Protein AF-A0A497KLF9-F1 (afdb_monomer_lite)

Sequence (111 aa):
MSTEINNLFKTFKELENLLNKAKDKAGKASDLAEELSGEFDQEISTDMEAIQEKLRSILDDLDSSYEEARTLWDDELVMEKSLEDGLDDEENYKTDNERIQDEIEEKEAKS

Secondary structure (DSSP, 8-state):
--HHHHHHHHHHHHHHHHHHHHHHHHHHHHHHHHTT-TTHHHHHHHHHHHHHHHHHHHHHHHHHHHHHHHHHHHHHHHHHHHHHHHHHHHHHHHHHHHHHHHHHHHHHHT-

Structure (mmCIF, N/CA/C/O backbone):
data_AF-A0A497KLF9-F1
#
_entry.id   AF-A0A497KLF9-F1
#
loop_
_atom_site.group_PDB
_atom_site.id
_atom_site.type_symbol
_atom_site.label_atom_id
_atom_site.label_alt_id
_atom_site.label_comp_id
_atom_site.label_asym_id
_atom_site.label_entity_id
_atom_site.label_seq_id
_atom_site.pdbx_PDB_ins_code
_atom_site.Cartn_x
_atom_site.Cartn_y
_atom_site.Cartn_z
_atom_site.occupancy
_atom_site.B_iso_or_equiv
_atom_site.auth_seq_id
_atom_site.auth_comp_id
_atom_site.auth_asym_id
_atom_site.auth_atom_id
_atom_site.pdbx_PDB_model_num
ATOM 1 N N . MET A 1 1 ? 3.385 -5.015 -21.200 1.00 56.69 1 MET A N 1
ATOM 2 C CA . MET A 1 1 ? 2.940 -4.605 -19.847 1.00 56.69 1 MET A CA 1
ATOM 3 C C . MET A 1 1 ? 2.340 -5.809 -19.126 1.00 56.69 1 MET A C 1
ATOM 5 O O . MET A 1 1 ? 1.344 -6.346 -19.604 1.00 56.69 1 MET A O 1
ATOM 9 N N . SER A 1 2 ? 2.962 -6.284 -18.041 1.00 71.56 2 SER A N 1
ATOM 10 C CA . SER A 1 2 ? 2.504 -7.502 -17.361 1.00 71.56 2 SER A CA 1
ATOM 11 C C . SER A 1 2 ? 1.186 -7.256 -16.610 1.00 71.56 2 SER A C 1
ATOM 13 O O . SER A 1 2 ? 1.075 -6.371 -15.760 1.00 71.56 2 SER A O 1
ATOM 15 N N . THR A 1 3 ? 0.174 -8.072 -16.906 1.00 80.19 3 THR A N 1
ATOM 16 C CA . THR A 1 3 ? -1.085 -8.181 -16.151 1.00 80.19 3 THR A CA 1
ATOM 17 C C . THR A 1 3 ? -0.845 -8.353 -14.644 1.00 80.19 3 THR A C 1
ATOM 19 O O . THR A 1 3 ? -1.680 -7.948 -13.837 1.00 80.19 3 THR A O 1
ATOM 22 N N . GLU A 1 4 ? 0.298 -8.917 -14.251 1.00 74.62 4 GLU A N 1
ATOM 23 C CA . GLU A 1 4 ? 0.653 -9.203 -12.861 1.00 74.62 4 GLU A CA 1
ATOM 24 C C . GLU A 1 4 ? 0.944 -7.924 -12.067 1.00 74.62 4 GLU A C 1
ATOM 26 O O . GLU A 1 4 ? 0.455 -7.795 -10.948 1.00 74.62 4 GLU A O 1
ATOM 31 N N . ILE A 1 5 ? 1.625 -6.935 -12.658 1.00 73.12 5 ILE A N 1
ATOM 32 C CA . ILE A 1 5 ? 1.935 -5.649 -12.001 1.00 73.12 5 ILE A CA 1
ATOM 33 C C . ILE A 1 5 ? 0.653 -4.840 -11.763 1.00 73.12 5 ILE A C 1
ATOM 35 O O . ILE A 1 5 ? 0.411 -4.315 -10.677 1.00 73.12 5 ILE A O 1
ATOM 39 N N . ASN A 1 6 ? -0.239 -4.803 -12.755 1.00 77.56 6 ASN A N 1
ATOM 40 C CA . ASN A 1 6 ? -1.539 -4.147 -12.604 1.00 77.56 6 ASN A CA 1
ATOM 41 C C . ASN A 1 6 ? -2.428 -4.835 -11.557 1.00 77.56 6 ASN A C 1
ATOM 43 O O . ASN A 1 6 ? -3.210 -4.171 -10.874 1.00 77.56 6 ASN A O 1
ATOM 47 N N . ASN A 1 7 ? -2.329 -6.160 -11.430 1.00 82.12 7 ASN A N 1
ATOM 48 C CA . ASN A 1 7 ? -3.030 -6.896 -10.383 1.00 82.12 7 ASN A CA 1
ATOM 49 C C . ASN A 1 7 ? -2.425 -6.617 -9.003 1.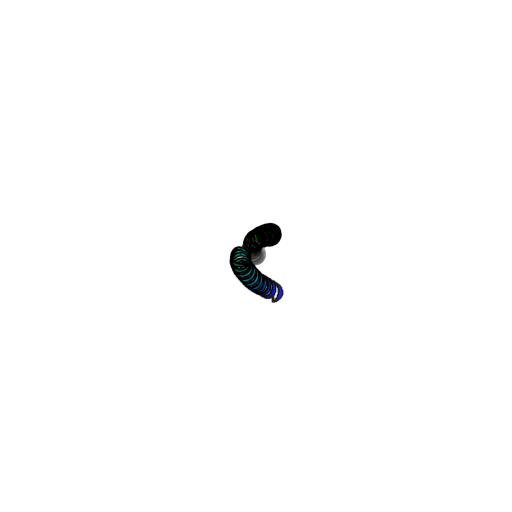00 82.12 7 ASN A C 1
ATOM 51 O O . ASN A 1 7 ? -3.187 -6.425 -8.061 1.00 82.12 7 ASN A O 1
ATOM 55 N N . LEU A 1 8 ? -1.099 -6.496 -8.896 1.00 81.50 8 LEU A N 1
ATOM 56 C CA . LEU A 1 8 ? -0.411 -6.146 -7.653 1.00 81.50 8 LEU A CA 1
ATOM 57 C C . LEU A 1 8 ? -0.889 -4.796 -7.099 1.00 81.50 8 LEU A C 1
ATOM 59 O O . LEU A 1 8 ? -1.329 -4.723 -5.953 1.00 81.50 8 LEU A O 1
ATOM 63 N N . PHE A 1 9 ? -0.911 -3.745 -7.926 1.00 83.94 9 PHE A N 1
ATOM 64 C CA . PHE A 1 9 ? -1.390 -2.426 -7.497 1.00 83.94 9 PHE A CA 1
ATOM 65 C C . PHE A 1 9 ? -2.874 -2.422 -7.102 1.00 83.94 9 PHE A C 1
ATOM 67 O O . PHE A 1 9 ? -3.265 -1.746 -6.148 1.00 83.94 9 PHE A O 1
ATOM 74 N N . LYS A 1 10 ? -3.716 -3.204 -7.792 1.00 88.75 10 LYS A N 1
ATOM 75 C CA . LYS A 1 10 ? -5.121 -3.385 -7.392 1.00 88.75 10 LYS A CA 1
ATOM 76 C C . LYS A 1 10 ? -5.234 -4.071 -6.034 1.00 88.75 10 LYS A C 1
ATOM 78 O O . LYS A 1 10 ? -6.009 -3.611 -5.202 1.00 88.75 10 LYS A O 1
ATOM 83 N N . THR A 1 11 ? -4.450 -5.120 -5.795 1.00 88.75 11 THR A N 1
ATOM 84 C CA . THR A 1 11 ? -4.430 -5.833 -4.514 1.00 88.75 11 THR A CA 1
ATOM 85 C C . THR A 1 11 ? -3.952 -4.935 -3.375 1.00 88.75 11 THR A C 1
ATOM 87 O O . THR A 1 11 ? -4.574 -4.943 -2.315 1.00 88.75 11 THR A O 1
ATOM 90 N N . PHE A 1 12 ? -2.927 -4.103 -3.584 1.00 84.94 12 PHE A N 1
ATOM 91 C CA . PHE A 1 12 ? -2.499 -3.128 -2.573 1.00 84.94 12 PHE A CA 1
ATOM 92 C C . PHE A 1 12 ? -3.595 -2.118 -2.242 1.00 84.94 12 PHE A C 1
ATOM 94 O O . PHE A 1 12 ? -3.902 -1.909 -1.071 1.00 84.94 12 PHE A O 1
ATOM 101 N N . LYS A 1 13 ? -4.279 -1.583 -3.254 1.00 87.00 13 LYS A N 1
ATOM 102 C CA . LYS A 1 13 ? -5.403 -0.665 -3.043 1.00 87.00 13 LYS A CA 1
ATOM 103 C C . LYS A 1 13 ? -6.585 -1.322 -2.320 1.00 87.00 13 LYS A C 1
ATOM 105 O O . LYS A 1 13 ? -7.284 -0.683 -1.532 1.00 87.00 13 LYS A O 1
ATOM 110 N N . GLU A 1 14 ? -6.863 -2.593 -2.592 1.00 91.00 14 GLU A N 1
ATOM 111 C CA . GLU A 1 14 ? -7.885 -3.349 -1.859 1.00 91.00 14 GLU A CA 1
ATOM 112 C C . GLU A 1 14 ? -7.482 -3.569 -0.396 1.00 91.00 14 GLU A C 1
ATOM 114 O O . GLU A 1 14 ? -8.312 -3.376 0.496 1.00 91.00 14 GLU A O 1
ATOM 119 N N . LEU A 1 15 ? -6.214 -3.902 -0.140 1.00 87.81 15 LEU A N 1
ATOM 120 C CA . LEU A 1 15 ? -5.670 -4.077 1.206 1.00 87.81 15 LEU A CA 1
ATOM 121 C C . LEU A 1 15 ? -5.735 -2.777 2.020 1.00 87.81 15 LEU A C 1
ATOM 123 O O . LEU A 1 15 ? -6.240 -2.791 3.142 1.00 87.81 15 LEU A O 1
ATOM 127 N N . GLU A 1 16 ? -5.324 -1.654 1.435 1.00 88.25 16 GLU A N 1
ATOM 128 C CA . GLU A 1 16 ? -5.407 -0.317 2.035 1.00 88.25 16 GLU A CA 1
ATOM 129 C C . GLU A 1 16 ? -6.851 0.015 2.459 1.00 88.25 16 GLU A C 1
ATOM 131 O O . GLU A 1 16 ? -7.124 0.419 3.591 1.00 88.25 16 GLU A O 1
ATOM 136 N N . ASN A 1 17 ? -7.825 -0.253 1.582 1.00 91.12 17 ASN A N 1
ATOM 137 C CA . ASN A 1 17 ? -9.244 -0.054 1.882 1.00 91.12 17 ASN A CA 1
ATOM 138 C C . ASN A 1 17 ? -9.747 -0.935 3.037 1.00 91.12 17 ASN A C 1
ATOM 140 O O . ASN A 1 17 ? -10.602 -0.506 3.817 1.00 91.12 17 ASN A O 1
ATOM 144 N N . LEU A 1 18 ? -9.274 -2.179 3.135 1.00 91.06 18 LEU A N 1
ATOM 145 C CA . LEU A 1 18 ? -9.639 -3.079 4.232 1.00 91.06 18 LEU A CA 1
ATOM 146 C C . LEU A 1 18 ? -9.026 -2.619 5.558 1.00 91.06 18 LEU A C 1
ATOM 148 O O . LEU A 1 18 ? -9.724 -2.624 6.573 1.00 91.06 18 LEU A O 1
ATOM 152 N N . LEU A 1 19 ? -7.770 -2.174 5.539 1.00 86.62 19 LEU A N 1
ATOM 153 C CA . LEU A 1 19 ? -7.066 -1.645 6.707 1.00 86.62 19 LEU A CA 1
ATOM 154 C C . LEU A 1 19 ? -7.714 -0.356 7.225 1.00 86.62 19 LEU A C 1
ATOM 156 O O . LEU A 1 19 ? -7.982 -0.250 8.421 1.00 86.62 19 LEU A O 1
ATOM 160 N N . ASN A 1 20 ? -8.085 0.568 6.336 1.00 84.81 20 ASN A N 1
ATOM 161 C CA . ASN A 1 20 ? -8.818 1.782 6.706 1.00 84.81 20 ASN A CA 1
ATOM 162 C C . ASN A 1 20 ? -10.172 1.459 7.365 1.00 84.81 20 ASN A C 1
ATOM 164 O O . ASN A 1 20 ? -10.498 1.986 8.428 1.00 84.81 20 ASN A O 1
ATOM 168 N N . LYS A 1 21 ? -10.934 0.503 6.817 1.00 91.00 21 LYS A N 1
ATOM 169 C CA . LYS A 1 21 ? -12.188 0.038 7.443 1.00 91.00 21 LYS A CA 1
ATOM 170 C C . LYS A 1 21 ? -11.966 -0.633 8.799 1.00 91.00 21 LYS A C 1
ATOM 172 O O . LYS A 1 21 ? -12.832 -0.538 9.671 1.00 91.00 21 LYS A O 1
ATOM 177 N N . ALA A 1 22 ? -10.864 -1.363 8.964 1.00 86.56 22 ALA A N 1
ATOM 178 C CA . ALA A 1 22 ? -10.508 -1.985 10.235 1.00 86.56 22 ALA A CA 1
ATOM 179 C C . ALA A 1 22 ? -10.166 -0.922 11.287 1.00 86.56 22 ALA A C 1
ATOM 181 O O . ALA A 1 22 ? -10.672 -1.000 12.405 1.00 86.56 22 ALA A O 1
ATOM 182 N N . LYS A 1 23 ? -9.408 0.109 10.900 1.00 83.31 23 LYS A N 1
ATOM 183 C CA . LYS A 1 23 ? -9.075 1.258 11.746 1.00 83.31 23 LYS A CA 1
ATOM 184 C C . LYS A 1 23 ? -10.326 2.002 12.215 1.00 83.31 23 LYS A C 1
ATOM 186 O O . LYS A 1 23 ? -10.476 2.231 13.410 1.00 83.31 23 LYS A O 1
ATOM 191 N N . ASP A 1 24 ? -11.274 2.273 11.317 1.00 86.50 24 ASP A N 1
ATOM 192 C CA . ASP A 1 24 ? -12.546 2.923 11.671 1.00 86.50 24 ASP A CA 1
ATOM 193 C C . ASP A 1 24 ? -13.379 2.098 12.663 1.00 86.50 24 ASP A C 1
ATOM 195 O O . ASP A 1 24 ? -14.026 2.640 13.561 1.00 86.50 24 ASP A O 1
ATOM 199 N N . LYS A 1 25 ? -13.400 0.770 12.496 1.00 86.56 25 LYS A N 1
ATOM 200 C CA . LYS A 1 25 ? -14.098 -0.129 13.426 1.00 86.56 25 LYS A CA 1
ATOM 201 C C . LYS A 1 25 ? -13.406 -0.192 14.782 1.00 86.56 25 LYS A C 1
ATOM 203 O O . LYS A 1 25 ? -14.106 -0.226 15.790 1.00 86.56 25 LYS A O 1
ATOM 208 N N . ALA A 1 26 ? -12.075 -0.196 14.801 1.00 81.00 26 ALA A N 1
ATOM 209 C CA . ALA A 1 26 ? -11.300 -0.139 16.033 1.00 81.00 26 ALA A CA 1
ATOM 210 C C . ALA A 1 26 ? -11.555 1.177 16.785 1.00 81.00 26 ALA A C 1
ATOM 212 O O . ALA A 1 26 ? -11.760 1.140 17.991 1.00 81.00 26 ALA A O 1
ATOM 213 N N . GLY A 1 27 ? -11.646 2.308 16.073 1.00 82.12 27 GLY A N 1
ATOM 214 C CA . GLY A 1 27 ? -12.050 3.604 16.636 1.00 82.12 27 GLY A CA 1
ATOM 215 C C . GLY A 1 27 ? -13.397 3.539 17.349 1.00 82.12 27 GLY A C 1
ATOM 216 O O . GLY A 1 27 ? -13.477 3.762 18.548 1.00 82.12 27 GLY A O 1
ATOM 217 N N . LYS A 1 28 ? -14.444 3.097 16.645 1.00 85.12 28 LYS A N 1
ATOM 218 C CA . LYS A 1 28 ? -15.803 3.004 17.214 1.00 85.12 28 LYS A CA 1
ATOM 219 C C . LYS A 1 28 ? -15.912 2.076 18.420 1.00 85.12 28 LYS A C 1
ATOM 221 O O . LYS A 1 28 ? -16.746 2.295 19.290 1.00 85.12 28 LYS A O 1
ATOM 226 N N . ALA A 1 29 ? -15.144 0.991 18.429 1.00 80.12 29 ALA A N 1
ATOM 227 C CA . ALA A 1 29 ? -15.137 0.063 19.549 1.00 80.12 29 ALA A CA 1
ATOM 228 C C . ALA A 1 29 ? -14.329 0.604 20.740 1.00 80.12 29 ALA A C 1
ATOM 230 O O . ALA A 1 29 ? -14.688 0.291 21.869 1.00 80.12 29 ALA A O 1
ATOM 231 N N . SER A 1 30 ? -13.323 1.452 20.499 1.00 76.62 30 SER A N 1
ATOM 232 C CA . SER A 1 30 ? -12.664 2.249 21.541 1.00 76.62 30 SER A CA 1
ATOM 233 C C . SER A 1 30 ? -13.642 3.241 22.173 1.00 76.62 30 SER A C 1
ATOM 235 O O . SER A 1 30 ? -13.797 3.243 23.388 1.00 76.62 30 SER A O 1
ATOM 237 N N . ASP A 1 31 ? -14.377 4.001 21.353 1.00 79.25 31 ASP A N 1
ATOM 238 C CA . ASP A 1 31 ? -15.373 4.974 21.829 1.00 79.25 31 ASP A CA 1
ATOM 239 C C . ASP A 1 31 ? -16.482 4.296 22.658 1.00 79.25 31 ASP A C 1
ATOM 241 O O . ASP A 1 31 ? -16.922 4.809 23.682 1.00 79.25 31 ASP A O 1
ATOM 245 N N . LEU A 1 32 ? -16.934 3.111 22.222 1.00 78.19 32 LEU A N 1
ATOM 246 C CA . LEU A 1 32 ? -17.934 2.320 22.946 1.00 78.19 32 LEU A CA 1
ATOM 247 C C . LEU A 1 32 ? -17.377 1.738 24.253 1.00 78.19 32 LEU A C 1
ATOM 249 O O . LEU A 1 32 ? -18.128 1.597 25.216 1.00 78.19 32 LEU A O 1
ATOM 253 N N . ALA A 1 33 ? -16.092 1.373 24.279 1.00 73.12 33 ALA A N 1
ATOM 254 C CA . ALA A 1 33 ? -15.430 0.931 25.499 1.00 73.12 33 ALA A CA 1
ATOM 255 C C . ALA A 1 33 ? -15.360 2.085 26.506 1.00 73.12 33 ALA A C 1
ATOM 257 O O . AL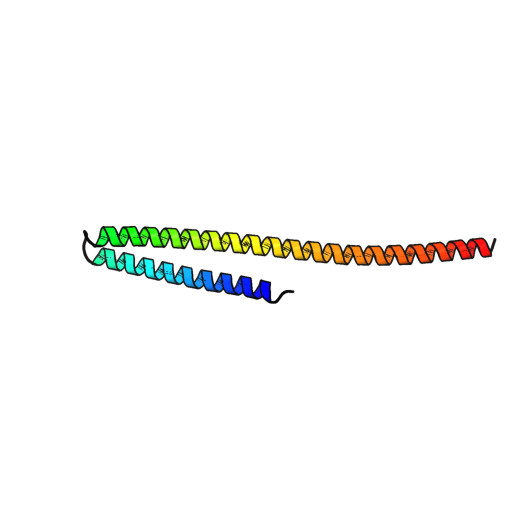A A 1 33 ? -15.804 1.897 27.625 1.00 73.12 33 ALA A O 1
ATOM 258 N N . GLU A 1 34 ? -14.957 3.297 26.107 1.00 70.38 34 GLU A N 1
ATOM 259 C CA . GLU A 1 34 ? -14.967 4.472 27.001 1.00 70.38 34 GLU A CA 1
ATOM 260 C C . GLU A 1 34 ? -16.345 4.766 27.632 1.00 70.38 34 GLU A C 1
ATOM 262 O O . GLU A 1 34 ? -16.424 5.329 28.727 1.00 70.38 34 GLU A O 1
ATOM 267 N N . GLU A 1 35 ? -17.444 4.387 26.971 1.00 73.25 35 GLU A N 1
ATOM 268 C CA . GLU A 1 35 ? -18.808 4.578 27.477 1.00 73.25 35 GLU A CA 1
ATOM 269 C C . GLU A 1 35 ? -19.226 3.529 28.544 1.00 73.25 35 GLU A C 1
ATOM 271 O O . GLU A 1 35 ? -20.193 3.762 29.277 1.00 73.25 35 GLU A O 1
ATOM 276 N N . LEU A 1 36 ? -18.529 2.384 28.673 1.00 70.56 36 LEU A N 1
ATOM 277 C CA . LEU A 1 36 ? -19.015 1.182 29.384 1.00 70.56 36 LEU A CA 1
ATOM 278 C C . LEU A 1 36 ? -18.444 0.885 30.798 1.00 70.56 36 LEU A C 1
ATOM 280 O O . LEU A 1 36 ? -19.009 0.015 31.466 1.00 70.56 36 LEU A O 1
ATOM 284 N N . SER A 1 37 ? -17.497 1.662 31.340 1.00 57.91 37 SER A N 1
ATOM 285 C CA . SER A 1 37 ? -17.012 1.756 32.747 1.00 57.91 37 SER A CA 1
ATOM 286 C C . SER A 1 37 ? -15.620 1.175 33.133 1.00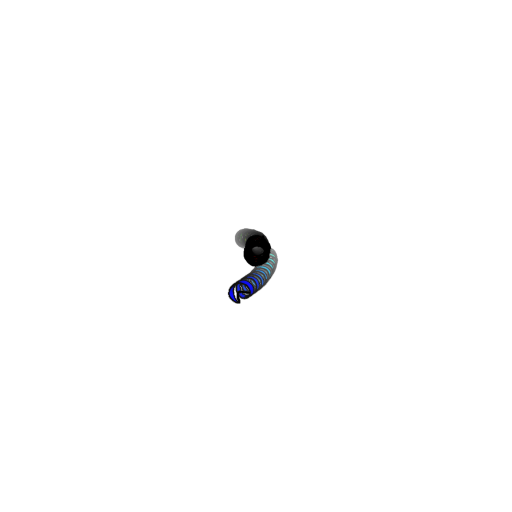 57.91 37 SER A C 1
ATOM 288 O O . SER A 1 37 ? -15.221 0.042 32.856 1.00 57.91 37 SER A O 1
ATOM 290 N N . GLY A 1 38 ? -14.904 1.996 33.920 1.00 59.75 38 GLY A N 1
ATOM 291 C CA . GLY A 1 38 ? -13.455 2.249 33.866 1.00 59.75 38 GLY A CA 1
ATOM 292 C C . GLY A 1 38 ? -12.421 1.281 34.461 1.00 59.75 38 GLY A C 1
ATOM 293 O O . GLY A 1 38 ? -11.316 1.740 34.738 1.00 59.75 38 GLY A O 1
ATOM 294 N N . GLU A 1 39 ? -12.701 -0.011 34.647 1.00 59.03 39 GLU A N 1
ATOM 295 C CA . GLU A 1 39 ? -11.635 -1.008 34.944 1.00 59.03 39 GLU A CA 1
ATOM 296 C C . GLU A 1 39 ? -11.506 -2.071 33.847 1.00 59.03 39 GLU A C 1
ATOM 298 O O . GLU A 1 39 ? -10.398 -2.481 33.513 1.00 59.03 39 GLU A O 1
ATOM 303 N N . PHE A 1 40 ? -12.621 -2.454 33.220 1.00 56.41 40 PHE A N 1
ATOM 304 C CA . PHE A 1 40 ? -12.622 -3.283 32.011 1.00 56.41 40 PHE A CA 1
ATOM 305 C C . PHE A 1 40 ? -12.270 -2.452 30.758 1.00 56.41 40 PHE A C 1
ATOM 307 O O . PHE A 1 40 ? -11.693 -2.970 29.803 1.00 56.41 40 PHE A O 1
ATOM 314 N N . ASP A 1 41 ? -12.540 -1.143 30.800 1.00 55.59 41 ASP A N 1
ATOM 315 C CA . ASP A 1 41 ? -12.252 -0.203 29.713 1.00 55.59 41 ASP A CA 1
ATOM 316 C C . ASP A 1 41 ? -10.761 0.050 29.498 1.00 55.59 41 ASP A C 1
ATOM 318 O O . ASP A 1 41 ? -10.350 0.258 28.367 1.00 55.59 41 ASP A O 1
ATOM 322 N N . GLN A 1 42 ? -9.925 0.041 30.542 1.00 62.09 42 GLN A N 1
ATOM 323 C CA . GLN A 1 42 ? -8.510 0.401 30.378 1.00 62.09 42 GLN A CA 1
ATOM 324 C C . GLN A 1 42 ? -7.728 -0.655 29.596 1.00 62.09 42 GLN A C 1
ATOM 326 O O . GLN A 1 42 ? -6.911 -0.299 28.748 1.00 62.09 42 GLN A O 1
ATOM 331 N N . GLU A 1 43 ? -7.985 -1.940 29.849 1.00 64.50 43 GLU A N 1
ATOM 332 C CA . GLU A 1 43 ? -7.324 -3.035 29.131 1.00 64.50 43 GLU A CA 1
ATOM 333 C C . GLU A 1 43 ? -7.783 -3.070 27.666 1.00 64.50 43 GLU A C 1
ATOM 335 O O . GLU A 1 43 ? -6.950 -3.076 26.762 1.00 64.50 43 GLU A O 1
ATOM 340 N N . ILE A 1 44 ? -9.095 -2.953 27.414 1.00 69.75 44 ILE A N 1
ATOM 341 C CA . ILE A 1 44 ? -9.638 -2.918 26.047 1.00 69.75 44 ILE A CA 1
ATOM 342 C C . ILE A 1 44 ? -9.226 -1.645 25.299 1.00 69.75 44 ILE A C 1
ATOM 344 O O . ILE A 1 44 ? -8.889 -1.727 24.121 1.00 69.75 44 ILE A O 1
ATOM 348 N N . SER A 1 45 ? -9.217 -0.482 25.952 1.00 69.25 45 SER A N 1
ATOM 349 C CA . SER A 1 45 ? -8.784 0.779 25.337 1.00 69.25 45 SER A CA 1
ATOM 350 C C . SER A 1 45 ? -7.304 0.725 24.976 1.00 69.25 45 SER A C 1
ATOM 352 O O . SER A 1 45 ? -6.942 1.074 23.858 1.00 69.25 45 SER A O 1
ATOM 354 N N . THR A 1 46 ? -6.452 0.207 25.867 1.00 76.50 46 THR A N 1
ATOM 355 C CA . THR A 1 46 ? -5.010 0.067 25.600 1.00 76.50 46 THR A CA 1
ATOM 356 C C . THR A 1 46 ? -4.754 -0.907 24.448 1.00 76.50 46 THR A C 1
ATOM 358 O O . THR A 1 46 ? -3.968 -0.613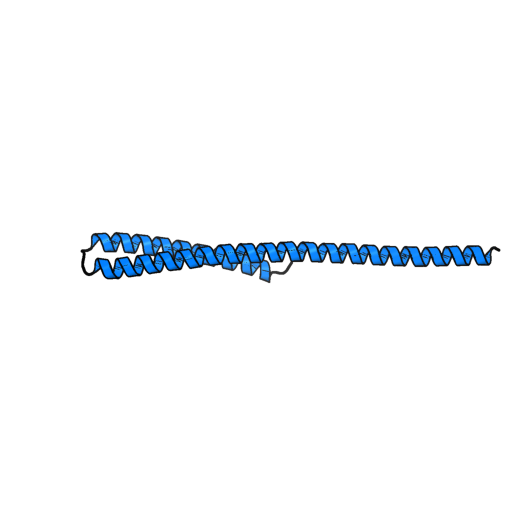 23.546 1.00 76.50 46 THR A O 1
ATOM 361 N N . ASP A 1 47 ? -5.445 -2.049 24.430 1.00 80.69 47 ASP A N 1
ATOM 362 C CA . ASP A 1 47 ? -5.330 -3.019 23.339 1.00 80.69 47 ASP A CA 1
ATOM 363 C C . ASP A 1 47 ? -5.836 -2.441 22.009 1.00 80.69 47 ASP A C 1
ATOM 365 O O . ASP A 1 47 ? -5.244 -2.688 20.954 1.00 80.69 47 ASP A O 1
ATOM 369 N N . MET A 1 48 ? -6.898 -1.632 22.039 1.00 80.75 48 MET A N 1
ATOM 370 C CA . MET A 1 48 ? -7.440 -0.982 20.847 1.00 80.75 48 MET A CA 1
ATOM 371 C C . MET A 1 48 ? -6.552 0.142 20.329 1.00 80.75 48 MET A C 1
ATOM 373 O O . MET A 1 48 ? -6.352 0.223 19.116 1.00 80.75 48 MET A O 1
ATOM 377 N N . GLU A 1 49 ? -5.965 0.954 21.203 1.00 81.44 49 GLU A N 1
ATOM 378 C CA . GLU A 1 49 ? -4.941 1.935 20.837 1.00 81.44 49 GLU A CA 1
ATOM 379 C C . GLU A 1 49 ? -3.737 1.245 20.186 1.00 81.44 49 GLU A C 1
ATOM 381 O O . GLU A 1 49 ? -3.315 1.635 19.096 1.00 81.44 49 GLU A O 1
ATOM 386 N N . ALA A 1 50 ? -3.251 0.146 20.773 1.00 85.38 50 ALA A N 1
ATOM 387 C CA . ALA A 1 50 ? -2.156 -0.639 20.208 1.00 85.38 50 ALA A CA 1
ATOM 388 C C . ALA A 1 50 ? -2.511 -1.253 18.839 1.00 85.38 50 ALA A C 1
ATOM 390 O O . ALA A 1 50 ? -1.666 -1.327 17.942 1.00 85.38 50 ALA A O 1
ATOM 391 N N . ILE A 1 51 ? -3.759 -1.694 18.643 1.00 86.31 51 ILE A N 1
ATOM 392 C CA . ILE A 1 51 ? -4.251 -2.175 17.344 1.00 86.31 51 ILE A CA 1
ATOM 393 C C . ILE A 1 51 ? -4.324 -1.030 16.331 1.00 86.31 51 ILE A C 1
ATOM 395 O O . ILE A 1 51 ? -3.912 -1.213 15.186 1.00 86.31 51 ILE A O 1
ATOM 399 N N . GLN A 1 52 ? -4.821 0.144 16.721 1.00 84.56 52 GLN A N 1
ATOM 400 C CA . GLN A 1 52 ? -4.882 1.313 15.843 1.00 84.56 52 GLN A CA 1
ATOM 401 C C . GLN A 1 52 ? -3.487 1.795 15.435 1.00 84.56 52 GLN A C 1
ATOM 403 O O . GLN A 1 52 ? -3.281 2.127 14.267 1.00 84.56 52 GLN A O 1
ATOM 408 N N . GLU A 1 53 ? -2.528 1.797 16.361 1.00 89.44 53 GLU A N 1
ATOM 409 C CA . GLU A 1 53 ? -1.137 2.157 16.089 1.00 89.44 53 GLU A CA 1
ATOM 410 C C . GLU A 1 53 ? -0.486 1.158 15.126 1.00 89.44 53 GLU A C 1
ATOM 412 O O . GLU A 1 53 ? 0.100 1.561 14.121 1.00 89.44 53 GLU A O 1
ATOM 417 N N . LYS A 1 54 ? -0.686 -0.149 15.344 1.00 89.81 54 LYS A N 1
ATOM 418 C CA . LYS A 1 54 ? -0.237 -1.187 14.402 1.00 89.81 54 LYS A CA 1
ATOM 419 C C . LYS A 1 54 ? -0.883 -1.044 13.028 1.00 89.81 54 LYS A C 1
ATOM 421 O O . LYS A 1 54 ? -0.191 -1.156 12.025 1.00 89.81 54 LYS A O 1
ATOM 426 N N . LEU A 1 55 ? -2.190 -0.787 12.962 1.00 84.88 55 LEU A N 1
ATOM 427 C CA . LEU A 1 55 ? -2.889 -0.565 11.693 1.00 84.88 55 LEU A CA 1
ATOM 428 C C . LEU A 1 55 ? -2.345 0.660 10.959 1.00 84.88 55 LEU A C 1
ATOM 430 O O . LEU A 1 55 ? -2.222 0.626 9.739 1.00 84.88 55 LEU A O 1
ATOM 434 N N . ARG A 1 56 ? -2.007 1.724 11.692 1.00 87.25 56 ARG A N 1
ATOM 435 C CA . ARG A 1 56 ? -1.380 2.916 11.124 1.00 87.25 56 ARG A CA 1
ATOM 436 C C . ARG A 1 56 ? 0.009 2.607 10.573 1.00 87.25 56 ARG A C 1
ATOM 438 O O . ARG A 1 56 ? 0.255 2.933 9.425 1.00 87.25 56 ARG A O 1
ATOM 445 N N . SER A 1 57 ? 0.849 1.907 11.334 1.00 92.56 57 SER A N 1
ATOM 446 C CA . SER A 1 57 ? 2.169 1.468 10.861 1.00 92.56 57 SER A CA 1
ATOM 447 C C . SER A 1 57 ? 2.067 0.616 9.596 1.00 92.56 57 SER A C 1
ATOM 449 O O . SER A 1 57 ? 2.808 0.842 8.654 1.00 92.56 57 SER A O 1
ATOM 451 N N . ILE A 1 58 ? 1.123 -0.330 9.544 1.00 88.38 58 ILE A N 1
ATOM 452 C CA . ILE A 1 58 ? 0.934 -1.188 8.365 1.00 88.38 58 ILE A CA 1
ATOM 453 C C . ILE A 1 58 ? 0.458 -0.374 7.153 1.00 88.38 58 ILE A C 1
ATOM 455 O O . ILE A 1 58 ? 0.853 -0.679 6.032 1.00 88.38 58 ILE A O 1
ATOM 459 N N . LEU A 1 59 ? -0.399 0.633 7.353 1.00 86.88 59 LEU A N 1
ATOM 460 C CA . LEU A 1 59 ? -0.812 1.543 6.280 1.00 86.88 59 LEU A CA 1
ATOM 461 C C . LEU A 1 59 ? 0.372 2.371 5.766 1.00 86.88 59 LEU A C 1
ATOM 463 O O . LEU A 1 59 ? 0.566 2.439 4.559 1.00 86.88 59 LEU A O 1
ATOM 467 N N . ASP A 1 60 ? 1.185 2.922 6.667 1.00 90.94 60 ASP A N 1
ATOM 468 C CA . ASP A 1 60 ? 2.370 3.704 6.302 1.00 90.94 60 ASP A CA 1
ATOM 469 C C . ASP A 1 60 ? 3.401 2.829 5.542 1.00 90.94 60 ASP A C 1
ATOM 471 O O . ASP A 1 60 ? 3.939 3.242 4.512 1.00 90.94 60 ASP A O 1
ATOM 475 N N . ASP A 1 61 ? 3.621 1.582 5.983 1.00 92.25 61 ASP A N 1
ATOM 476 C CA . ASP A 1 61 ? 4.491 0.608 5.302 1.00 92.25 61 ASP A CA 1
ATOM 477 C C . ASP A 1 61 ? 3.953 0.227 3.910 1.00 92.25 61 ASP A C 1
ATOM 479 O O . ASP A 1 61 ? 4.720 0.031 2.959 1.00 92.25 61 ASP A O 1
ATOM 483 N N . LEU A 1 62 ? 2.628 0.107 3.780 1.00 87.38 62 LEU A N 1
ATOM 484 C CA . LEU A 1 62 ? 1.965 -0.210 2.518 1.00 87.38 62 LEU A CA 1
ATOM 485 C C . LEU A 1 62 ? 2.100 0.938 1.512 1.00 87.38 62 LEU A C 1
ATOM 487 O O . LEU A 1 62 ? 2.389 0.6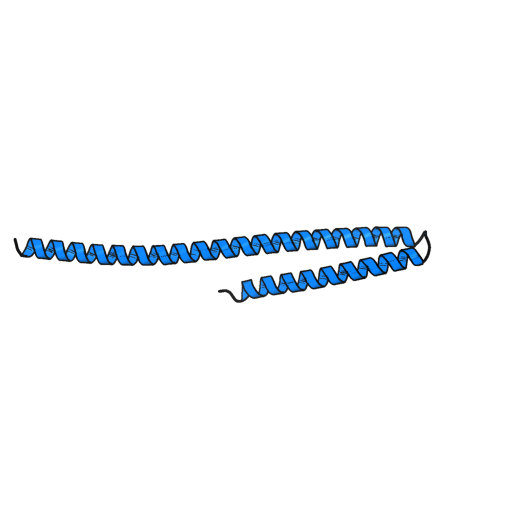74 0.344 1.00 87.38 62 LEU A O 1
ATOM 491 N N . ASP A 1 63 ? 1.948 2.184 1.962 1.00 84.50 63 ASP A N 1
ATOM 492 C CA . ASP A 1 63 ? 2.159 3.378 1.137 1.00 84.50 63 ASP A CA 1
ATOM 493 C C . ASP A 1 63 ? 3.613 3.461 0.653 1.00 84.50 63 ASP A C 1
ATOM 495 O O . ASP A 1 63 ? 3.857 3.622 -0.545 1.00 84.50 63 ASP A O 1
ATOM 499 N N . SER A 1 64 ? 4.585 3.244 1.547 1.00 89.44 64 SER A N 1
ATOM 500 C CA . SER A 1 64 ? 6.007 3.215 1.175 1.00 89.44 64 SER A CA 1
ATOM 501 C C . SER A 1 64 ? 6.305 2.112 0.154 1.00 89.44 64 SER A C 1
ATOM 503 O O . SER A 1 64 ? 6.991 2.345 -0.841 1.00 89.44 64 SER A O 1
ATOM 505 N N . SER A 1 65 ? 5.753 0.914 0.360 1.00 84.94 65 SER A N 1
ATOM 506 C CA . SER A 1 65 ? 5.922 -0.213 -0.568 1.00 84.94 65 SER A CA 1
ATOM 507 C C . SER A 1 65 ? 5.294 0.071 -1.938 1.00 84.94 65 SER A C 1
ATOM 509 O O . SER A 1 65 ? 5.825 -0.343 -2.970 1.00 84.94 65 SER A O 1
ATOM 511 N N . TYR A 1 66 ? 4.163 0.782 -1.969 1.00 86.25 66 TYR A N 1
ATOM 512 C CA . TYR A 1 66 ? 3.511 1.203 -3.206 1.00 86.25 66 TYR A CA 1
ATOM 513 C C . TYR A 1 66 ? 4.363 2.223 -3.976 1.00 86.25 66 TYR A C 1
ATOM 515 O O . TYR A 1 66 ? 4.498 2.110 -5.197 1.00 86.25 66 TYR A O 1
ATOM 523 N N . GLU A 1 67 ? 4.957 3.200 -3.287 1.00 87.44 67 GLU A N 1
ATOM 524 C CA . GLU A 1 67 ? 5.851 4.190 -3.900 1.00 87.44 67 GLU A CA 1
ATOM 525 C C . GLU A 1 67 ? 7.140 3.563 -4.449 1.00 87.44 67 GLU A C 1
ATOM 527 O O . GLU A 1 67 ? 7.550 3.885 -5.568 1.00 87.44 67 GLU A O 1
ATOM 532 N N . GLU A 1 68 ? 7.746 2.623 -3.720 1.00 86.94 68 GLU A N 1
ATOM 533 C CA . GLU A 1 68 ? 8.906 1.867 -4.207 1.00 86.94 68 GLU A CA 1
ATOM 534 C C . GLU A 1 68 ? 8.557 1.040 -5.447 1.00 86.94 68 GLU A C 1
ATOM 536 O O . GLU A 1 68 ? 9.261 1.108 -6.455 1.00 86.94 68 GLU A O 1
ATOM 541 N N . ALA A 1 69 ? 7.435 0.314 -5.419 1.00 79.31 69 ALA A N 1
ATOM 542 C CA . ALA A 1 69 ? 6.971 -0.461 -6.567 1.00 79.31 69 ALA A CA 1
ATOM 543 C C . ALA A 1 69 ? 6.708 0.428 -7.793 1.00 79.31 69 ALA A C 1
ATOM 545 O O . ALA A 1 69 ? 7.007 0.037 -8.921 1.00 79.31 69 ALA A O 1
ATOM 546 N N . ARG A 1 70 ? 6.176 1.637 -7.583 1.00 84.31 70 ARG A N 1
ATOM 547 C CA . ARG A 1 70 ? 5.980 2.619 -8.653 1.00 84.31 70 ARG A CA 1
ATOM 548 C C . ARG A 1 70 ? 7.307 3.131 -9.212 1.00 84.31 70 ARG A C 1
ATOM 550 O O . ARG A 1 70 ? 7.437 3.227 -10.425 1.00 84.31 70 ARG A O 1
ATOM 557 N N . THR A 1 71 ? 8.273 3.431 -8.350 1.00 86.69 71 THR A N 1
ATOM 558 C CA . THR A 1 71 ? 9.599 3.916 -8.767 1.00 86.69 71 THR A CA 1
ATOM 559 C C . THR A 1 71 ? 10.333 2.857 -9.584 1.00 86.69 71 THR A C 1
ATOM 561 O O . THR A 1 71 ? 10.816 3.151 -10.670 1.00 86.69 71 THR A O 1
ATOM 564 N N . LEU A 1 72 ? 10.336 1.605 -9.116 1.00 83.50 72 LEU A N 1
ATOM 565 C CA . LEU A 1 72 ? 10.924 0.483 -9.852 1.00 83.50 72 LEU A CA 1
ATOM 566 C C . LEU A 1 72 ? 10.257 0.274 -11.217 1.00 83.50 72 LEU A C 1
ATOM 568 O O . LEU A 1 72 ? 10.934 -0.063 -12.184 1.00 83.50 72 LEU A O 1
ATOM 572 N N . TRP A 1 73 ? 8.942 0.488 -11.305 1.00 84.19 73 TRP A N 1
ATOM 573 C CA . TRP A 1 73 ? 8.212 0.412 -12.568 1.00 84.19 73 TRP A CA 1
ATOM 574 C C . TRP A 1 73 ? 8.575 1.551 -13.533 1.00 84.19 73 TRP A C 1
ATOM 576 O O . TRP A 1 73 ? 8.758 1.309 -14.727 1.00 84.19 73 TRP A O 1
ATOM 586 N N . ASP A 1 74 ? 8.708 2.779 -13.029 1.00 86.00 74 ASP A N 1
ATOM 587 C CA . ASP A 1 74 ? 9.148 3.919 -13.836 1.00 86.00 74 ASP A CA 1
ATOM 588 C C . ASP A 1 74 ? 10.593 3.710 -14.341 1.00 86.00 74 ASP A C 1
ATOM 590 O O . ASP A 1 74 ? 10.877 3.967 -15.514 1.00 86.00 74 ASP A O 1
ATOM 594 N N . ASP A 1 75 ? 11.483 3.167 -13.502 1.00 86.12 75 ASP A N 1
ATOM 595 C CA . ASP A 1 75 ? 12.861 2.818 -13.875 1.00 86.12 75 ASP A CA 1
ATOM 596 C C . ASP A 1 75 ? 12.914 1.706 -14.938 1.00 86.12 75 ASP A C 1
ATOM 598 O O . ASP A 1 75 ? 13.654 1.826 -15.918 1.00 86.12 75 ASP A O 1
ATOM 602 N N . GLU A 1 76 ? 12.103 0.649 -14.797 1.00 84.06 76 GLU A N 1
ATOM 603 C CA . GLU A 1 76 ? 11.982 -0.423 -15.797 1.00 84.06 76 GLU A CA 1
ATOM 604 C C . GLU A 1 76 ? 11.571 0.145 -17.162 1.00 84.06 76 GLU A C 1
ATOM 606 O O . GLU A 1 76 ? 12.181 -0.187 -18.178 1.00 84.06 76 GLU A O 1
ATOM 611 N N . LEU A 1 77 ? 10.600 1.065 -17.191 1.00 84.12 77 LEU A N 1
ATOM 612 C CA . LEU A 1 77 ? 10.139 1.706 -18.424 1.00 84.12 77 LEU A CA 1
ATOM 613 C C . LEU A 1 77 ? 11.244 2.544 -19.092 1.00 84.12 77 LEU A C 1
ATOM 615 O O . LEU A 1 77 ? 11.350 2.582 -20.319 1.00 84.12 77 LEU A O 1
ATOM 619 N N . VAL A 1 78 ? 12.056 3.248 -18.298 1.00 86.56 78 VAL A N 1
ATOM 620 C CA . VAL A 1 78 ? 13.193 4.032 -18.808 1.00 86.56 78 VAL A CA 1
ATOM 621 C C . VAL A 1 78 ? 14.277 3.113 -19.368 1.00 86.56 78 VAL A C 1
ATOM 623 O O . VAL A 1 78 ? 14.838 3.409 -20.427 1.00 86.56 78 VAL A O 1
ATOM 626 N N . MET A 1 79 ? 14.555 1.992 -18.697 1.00 81.88 79 MET A N 1
ATOM 627 C CA . MET A 1 79 ? 15.506 0.993 -19.183 1.00 81.88 79 MET A CA 1
ATOM 628 C C . MET A 1 79 ? 15.020 0.328 -20.472 1.00 81.88 79 MET A C 1
ATOM 630 O O . MET A 1 79 ? 15.811 0.214 -21.403 1.00 81.88 79 MET A O 1
ATOM 634 N N . GLU A 1 80 ? 13.743 -0.059 -20.553 1.00 82.69 80 GLU A N 1
ATOM 635 C CA . GLU A 1 80 ? 13.142 -0.667 -21.749 1.00 82.69 80 GLU A CA 1
ATOM 636 C C . GLU A 1 80 ? 13.266 0.272 -22.956 1.00 82.69 80 GLU A C 1
ATOM 638 O O . GLU A 1 80 ? 13.778 -0.137 -23.995 1.00 82.69 80 GLU A O 1
ATOM 643 N N . LYS A 1 81 ? 12.928 1.557 -22.785 1.00 81.62 81 LYS A N 1
ATOM 644 C CA . LYS A 1 81 ? 13.094 2.569 -23.841 1.00 81.62 81 LYS A CA 1
ATOM 645 C C . LYS A 1 81 ? 14.547 2.783 -24.246 1.00 81.62 81 LYS A C 1
ATOM 647 O O . LYS A 1 81 ? 14.840 2.883 -25.426 1.00 81.62 81 LYS A O 1
ATOM 652 N N . SER A 1 82 ? 15.461 2.837 -23.278 1.00 79.75 82 SER A N 1
ATOM 653 C CA . SER A 1 82 ? 16.889 3.021 -23.572 1.00 79.75 82 SER A CA 1
ATOM 654 C C . SER A 1 82 ? 17.482 1.820 -24.319 1.00 79.75 82 SER A C 1
ATOM 656 O O . SER A 1 82 ? 18.390 1.983 -25.128 1.00 79.75 82 SER A O 1
ATOM 658 N N . LEU A 1 83 ? 16.986 0.610 -24.038 1.00 78.12 83 LEU A N 1
ATOM 659 C CA . LEU A 1 83 ? 17.337 -0.611 -24.763 1.00 78.12 83 LEU A CA 1
ATOM 660 C C . LEU A 1 83 ? 16.782 -0.605 -26.188 1.00 78.12 83 LEU A C 1
ATOM 662 O O . LEU A 1 83 ? 17.504 -0.982 -27.104 1.00 78.12 83 LEU A O 1
ATOM 666 N N . GLU A 1 84 ? 15.532 -0.180 -26.370 1.00 81.44 84 GLU A N 1
ATOM 667 C CA . GLU A 1 84 ? 14.899 -0.046 -27.686 1.00 81.44 84 GLU A CA 1
ATOM 668 C C . GLU A 1 84 ? 15.649 0.974 -28.558 1.00 81.44 84 GLU A C 1
ATOM 670 O O . GLU A 1 84 ? 16.117 0.618 -29.637 1.00 81.44 84 GLU A O 1
ATOM 675 N N . ASP A 1 85 ? 15.898 2.181 -28.037 1.00 80.50 85 ASP A N 1
ATOM 676 C CA . ASP A 1 85 ? 16.654 3.229 -28.738 1.00 80.50 85 ASP A CA 1
ATOM 677 C C . ASP A 1 85 ? 18.088 2.769 -29.085 1.00 80.50 85 ASP A C 1
ATOM 679 O O . ASP A 1 85 ? 18.595 3.033 -30.174 1.00 80.50 85 ASP A O 1
ATOM 683 N N . GLY A 1 86 ? 18.752 2.043 -28.177 1.00 69.94 86 GLY A N 1
ATOM 684 C CA . GLY A 1 86 ? 20.106 1.531 -28.404 1.00 69.94 86 GLY A CA 1
ATOM 685 C C . GLY A 1 86 ? 20.192 0.433 -29.471 1.00 69.94 86 GLY A C 1
ATOM 686 O O . GLY A 1 86 ? 21.197 0.354 -30.179 1.00 69.94 86 GLY A O 1
ATOM 687 N N . LEU A 1 87 ? 19.157 -0.403 -29.602 1.00 74.00 87 LEU A N 1
ATOM 688 C CA . LEU A 1 87 ? 19.070 -1.419 -30.658 1.00 74.00 87 LEU A CA 1
ATOM 689 C C . LEU A 1 87 ? 18.806 -0.780 -32.027 1.00 74.00 87 LEU A C 1
ATOM 691 O O . LEU A 1 87 ? 19.441 -1.174 -33.007 1.00 74.00 87 LEU A O 1
ATOM 695 N N . ASP A 1 88 ? 17.934 0.228 -32.080 1.00 73.25 88 ASP A N 1
ATOM 696 C CA . ASP A 1 88 ? 17.667 1.000 -33.298 1.00 73.25 88 ASP A CA 1
ATOM 697 C C . ASP A 1 88 ? 18.934 1.731 -33.782 1.00 73.25 88 ASP A C 1
ATOM 699 O O . ASP A 1 88 ? 19.262 1.715 -34.974 1.00 73.25 88 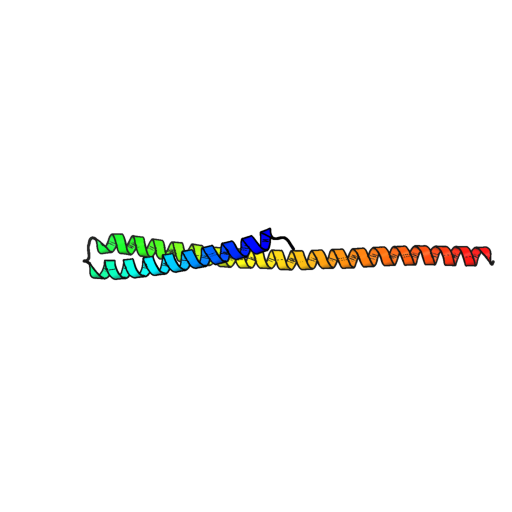ASP A O 1
ATOM 703 N N . ASP A 1 89 ? 19.701 2.328 -32.864 1.00 76.75 89 ASP A N 1
ATOM 704 C CA . ASP A 1 89 ? 20.992 2.947 -33.177 1.00 76.75 89 ASP A CA 1
ATOM 705 C C . ASP A 1 89 ? 22.007 1.916 -33.711 1.00 76.75 89 ASP A C 1
ATOM 707 O O . ASP A 1 89 ? 22.698 2.182 -34.699 1.00 76.75 89 ASP A O 1
ATOM 711 N N . GLU A 1 90 ? 22.089 0.719 -33.118 1.00 73.38 90 GLU A N 1
ATOM 712 C CA . GLU A 1 90 ? 22.994 -0.351 -33.567 1.00 73.38 90 GLU A CA 1
ATOM 713 C C . GLU A 1 90 ? 22.653 -0.859 -34.982 1.00 73.38 90 GLU A C 1
ATOM 715 O O . GLU A 1 90 ? 23.554 -1.059 -35.807 1.00 73.38 90 GLU A O 1
ATOM 720 N N . GLU A 1 91 ? 21.366 -1.010 -35.305 1.00 72.25 91 GLU A N 1
ATOM 721 C CA . GLU A 1 91 ? 20.910 -1.399 -36.645 1.00 72.25 91 GLU A CA 1
ATOM 722 C C . GLU A 1 91 ? 21.235 -0.321 -37.695 1.00 72.25 91 GLU A C 1
ATOM 724 O O . GLU A 1 91 ? 21.721 -0.630 -38.795 1.00 72.25 91 GLU A O 1
ATOM 729 N N . ASN A 1 92 ? 21.066 0.953 -37.333 1.00 73.88 92 ASN A N 1
ATOM 730 C CA . ASN A 1 92 ? 21.440 2.084 -38.180 1.00 73.88 92 ASN A CA 1
ATOM 731 C C . ASN A 1 92 ? 22.954 2.126 -38.442 1.00 73.88 92 ASN A C 1
ATOM 733 O O . ASN A 1 92 ? 23.374 2.243 -39.597 1.00 73.88 92 ASN A O 1
ATOM 737 N N . TYR A 1 93 ? 23.789 1.955 -37.410 1.00 73.56 93 TYR A N 1
ATOM 738 C CA . TYR A 1 93 ? 25.248 1.921 -37.569 1.00 73.56 93 TYR A CA 1
ATOM 739 C C . TYR A 1 93 ? 25.724 0.770 -38.452 1.00 73.56 93 TYR A C 1
ATOM 741 O O . TYR A 1 93 ? 26.667 0.932 -39.233 1.00 73.56 93 TYR A O 1
ATOM 749 N N . LYS A 1 94 ? 25.093 -0.399 -38.341 1.00 77.94 94 LYS A N 1
ATOM 750 C CA . LYS A 1 94 ? 25.427 -1.548 -39.182 1.00 77.94 94 LYS A CA 1
ATOM 751 C C . LYS A 1 94 ? 25.098 -1.275 -40.651 1.00 77.94 94 LYS A C 1
ATOM 753 O O . LYS A 1 94 ? 25.949 -1.495 -41.509 1.00 77.94 94 LYS A O 1
ATOM 758 N N . THR A 1 95 ? 23.915 -0.725 -40.914 1.00 78.88 95 THR A N 1
ATOM 759 C CA . THR A 1 95 ? 23.469 -0.350 -42.264 1.00 78.88 95 THR A CA 1
ATOM 760 C C . THR A 1 95 ? 24.384 0.707 -42.889 1.00 78.88 95 THR A C 1
ATOM 762 O O . THR A 1 95 ? 24.771 0.594 -44.053 1.00 78.88 95 THR A O 1
ATOM 765 N N . ASP A 1 96 ? 24.788 1.721 -42.117 1.00 77.44 96 ASP A N 1
ATOM 766 C CA . ASP A 1 96 ? 25.716 2.744 -42.602 1.00 77.44 96 ASP A CA 1
ATOM 767 C C . ASP A 1 96 ? 27.124 2.183 -42.861 1.00 77.44 96 ASP A C 1
ATOM 769 O O . ASP A 1 96 ? 27.751 2.563 -43.849 1.00 77.44 96 ASP A O 1
ATOM 773 N N . ASN A 1 97 ? 27.616 1.245 -42.044 1.00 73.88 97 ASN A N 1
ATOM 774 C CA . ASN A 1 97 ? 28.904 0.585 -42.284 1.00 73.88 97 ASN A CA 1
ATOM 775 C C . ASN A 1 97 ? 28.905 -0.270 -43.557 1.00 73.88 97 ASN A C 1
ATOM 777 O O . ASN A 1 97 ? 29.874 -0.215 -44.315 1.00 73.88 97 ASN A O 1
ATOM 781 N N . GLU A 1 98 ? 27.835 -1.029 -43.804 1.00 81.19 98 GLU A N 1
ATOM 782 C CA . GLU A 1 98 ? 27.678 -1.822 -45.031 1.00 81.19 98 GLU A CA 1
ATOM 783 C C . GLU A 1 98 ? 27.672 -0.903 -46.264 1.00 81.19 98 GLU A C 1
ATOM 785 O O . GLU A 1 98 ? 28.441 -1.111 -47.201 1.00 81.19 98 GLU A O 1
ATOM 790 N N . ARG A 1 99 ? 26.925 0.209 -46.214 1.00 78.19 99 ARG A N 1
ATOM 791 C CA . ARG A 1 99 ? 26.911 1.207 -47.295 1.00 78.19 99 ARG A CA 1
ATOM 792 C C . ARG A 1 99 ? 28.274 1.869 -47.522 1.00 78.19 99 ARG A C 1
ATOM 794 O O . ARG A 1 99 ? 28.656 2.110 -48.666 1.00 78.19 99 ARG A O 1
ATOM 801 N N . ILE A 1 100 ? 29.011 2.187 -46.457 1.00 80.56 100 ILE A N 1
ATOM 802 C CA . ILE A 1 100 ? 30.355 2.774 -46.565 1.00 80.56 100 ILE A CA 1
ATOM 803 C C . ILE A 1 100 ? 31.332 1.778 -47.200 1.00 80.56 100 ILE A C 1
ATOM 805 O O . ILE A 1 100 ? 32.151 2.189 -48.022 1.00 80.56 100 ILE A O 1
ATOM 809 N N . GLN A 1 101 ? 31.254 0.491 -46.849 1.00 81.38 101 GLN A N 1
ATOM 810 C CA . GLN A 1 101 ? 32.070 -0.547 -47.485 1.00 81.38 101 GLN A CA 1
ATOM 811 C C . GLN A 1 101 ? 31.760 -0.669 -48.977 1.00 81.38 101 GLN A C 1
ATOM 813 O O . GLN A 1 101 ? 32.690 -0.602 -49.781 1.00 81.38 101 GLN A O 1
ATOM 818 N N . ASP A 1 102 ? 30.481 -0.731 -49.347 1.00 82.94 102 ASP A N 1
ATOM 819 C CA . ASP A 1 102 ? 30.061 -0.792 -50.749 1.00 82.94 102 ASP A CA 1
ATOM 820 C C . ASP A 1 102 ? 30.568 0.425 -51.551 1.00 82.94 102 ASP A C 1
ATOM 822 O O . ASP A 1 102 ? 31.079 0.284 -52.663 1.00 82.94 102 ASP A O 1
ATOM 826 N N . GLU A 1 103 ? 30.499 1.636 -50.980 1.00 80.44 103 GLU A N 1
ATOM 827 C CA . GLU A 1 103 ? 31.010 2.859 -51.618 1.00 80.44 103 GLU A CA 1
ATOM 828 C C . GLU A 1 103 ? 32.542 2.881 -51.768 1.00 80.44 103 GLU A C 1
ATOM 830 O O . GLU A 1 103 ? 33.062 3.503 -52.704 1.00 80.44 103 GLU A O 1
ATOM 835 N N . ILE A 1 104 ? 33.279 2.256 -50.845 1.00 81.44 104 ILE A N 1
ATOM 836 C CA . ILE A 1 104 ? 34.739 2.121 -50.931 1.00 81.44 104 ILE A CA 1
ATOM 837 C C . ILE A 1 104 ? 35.099 1.129 -52.039 1.00 81.44 104 ILE A C 1
ATOM 839 O O . ILE A 1 104 ? 35.909 1.469 -52.904 1.00 81.44 104 ILE A O 1
ATOM 843 N N . GLU A 1 105 ? 34.455 -0.039 -52.074 1.00 81.88 105 GLU A N 1
ATOM 844 C CA . GLU A 1 105 ? 34.678 -1.057 -53.108 1.00 81.88 105 GLU A CA 1
ATOM 845 C C . GLU A 1 105 ? 34.352 -0.525 -54.513 1.00 81.88 105 GLU A C 1
ATOM 847 O O . GLU A 1 105 ? 35.116 -0.733 -55.459 1.00 81.88 105 GLU A O 1
ATOM 852 N N . GLU A 1 106 ? 33.270 0.246 -54.666 1.00 80.50 106 GLU A N 1
ATOM 853 C CA . GLU A 1 106 ? 32.921 0.865 -55.950 1.00 80.50 106 GLU A CA 1
ATOM 854 C C . GLU A 1 106 ? 33.941 1.917 -56.413 1.00 80.50 106 GLU A C 1
ATOM 856 O O . GLU A 1 106 ? 34.153 2.091 -57.619 1.00 80.50 106 GLU A O 1
ATOM 861 N N . LYS A 1 107 ? 34.555 2.650 -55.476 1.00 75.81 107 LYS A N 1
ATOM 862 C CA . LYS A 1 107 ? 35.598 3.642 -55.782 1.00 75.81 107 LYS A CA 1
ATOM 863 C C . LYS A 1 107 ? 36.916 2.973 -56.150 1.00 75.81 107 LYS A C 1
ATOM 865 O O . LYS A 1 107 ? 37.576 3.445 -57.073 1.00 75.81 107 LYS A O 1
ATOM 870 N N . GLU A 1 108 ? 37.274 1.877 -55.486 1.00 72.88 108 GLU A N 1
ATOM 871 C CA . GLU A 1 108 ? 38.458 1.082 -55.825 1.00 72.88 108 GLU A CA 1
ATOM 872 C C . GLU A 1 108 ? 38.301 0.365 -57.173 1.00 72.88 108 GLU A C 1
ATOM 874 O O . GLU A 1 108 ? 39.249 0.318 -57.949 1.00 72.88 108 GLU A O 1
ATOM 879 N N . ALA A 1 109 ? 37.097 -0.106 -57.516 1.00 71.69 109 ALA A N 1
ATOM 880 C CA . ALA A 1 109 ? 36.817 -0.738 -58.808 1.00 71.69 109 ALA A CA 1
ATOM 881 C C . ALA A 1 109 ? 36.817 0.235 -60.008 1.00 71.69 109 ALA A C 1
ATOM 883 O O . ALA A 1 109 ? 36.894 -0.203 -61.158 1.00 71.69 109 ALA A O 1
ATOM 884 N N . LYS A 1 110 ? 36.690 1.548 -59.762 1.00 68.50 110 LYS A N 1
ATOM 885 C CA . LYS A 1 110 ? 36.681 2.609 -60.790 1.00 68.50 110 LYS A CA 1
ATOM 886 C C . LYS A 1 110 ? 38.022 3.354 -60.914 1.00 68.50 110 LYS A C 1
ATOM 888 O O . LYS A 1 110 ? 38.117 4.236 -61.773 1.00 68.50 110 LYS A O 1
ATOM 893 N N . SER A 1 111 ? 39.020 3.033 -60.083 1.00 59.56 111 SER A N 1
ATOM 894 C CA . SER A 1 111 ? 40.386 3.583 -60.138 1.00 59.56 111 SER A CA 1
ATOM 895 C C . SER A 1 111 ? 41.353 2.668 -60.883 1.00 59.56 111 SER A C 1
ATOM 897 O O . SER A 1 111 ? 42.397 3.218 -61.307 1.00 59.56 111 SER A O 1
#

pLDDT: mean 79.79, std 8.49, range [55.59, 92.56]

Foldseek 3Di:
DDPVLVVVLVVLVVVLVVLVVVLVVLVVVLVVLVVPDPPSNVVSNVVSVVSNVVSVVVNVVSVVVSVVSVVVVVVVVVVVVVVVVVVVVVVVVVVVVVVVVVVVVVVVVVD

Radius of gyration: 30.8 Å; chains: 1; bounding box: 59×14×96 Å